Protein AF-A0A918QUK7-F1 (afdb_monomer_lite)

Radius of gyration: 52.49 Å; chains: 1; bounding box: 98×26×137 Å

Secondary structure (DSSP, 8-state):
------HHHHHHHHHHHHHHHHHHHHHHHHHHHHHHHHHHHHHHHHHHHHHHHHHHHHHHHHHHHHHHHHHHHHHHHHHHHHHHHHHHHHHHHHHHHTEEEEEEETTEEEEEESSHHHHHHHHHHTT--TTSEEEEPTTPPPPPTTS-SEEEEEEE-----

pLDDT: mean 86.59, std 13.63, range [44.09, 98.69]

Foldseek 3Di:
DDDDDDPVVVVVVVVVVVVVVVVVVVVVVVVVVVVVVVVVVVVVVVVVVVVVVVVVVVVVVVVVVVVVVVVVVVVVVVVVVVVVVVVVVVVVVVQLQQKKKFKDFLNHTDDIGSDLVVSVVVCVVVPNDPPQEDEDEPPDDDDHSRRGRMYIYMDGHDDDD

Sequence (161 aa):
MIRIIGSAALAALQAKADAAQADAEAAQARAAAAQADAARHRDNATAAASTIGKLRAALARAEGELAVLRAQAHLDAEDRVVLRKLLSTARKQTTARNEVAVLLRHGELHSVHATQQAAEAAAVADGAPPQGWVSVAAGTPLPPAADVPWRVTVLPVHTER

Structure (mmCIF, N/CA/C/O backbone):
data_AF-A0A918QUK7-F1
#
_entry.id   AF-A0A918QUK7-F1
#
loop_
_atom_site.group_PDB
_atom_site.id
_atom_site.type_symbol
_atom_site.label_atom_id
_atom_site.label_alt_id
_atom_site.label_comp_id
_atom_site.label_asym_id
_atom_site.label_entity_id
_atom_site.label_seq_id
_atom_site.pdbx_PDB_ins_code
_atom_site.Cartn_x
_atom_site.Cartn_y
_atom_site.Cartn_z
_atom_site.occupancy
_atom_site.B_iso_or_equiv
_atom_site.auth_seq_id
_atom_site.auth_comp_id
_atom_site.auth_asym_id
_atom_site.auth_atom_id
_atom_site.pdbx_PDB_model_num
ATOM 1 N N . MET A 1 1 ? 43.692 -12.393 -77.836 1.00 45.56 1 MET A N 1
ATOM 2 C CA . MET A 1 1 ? 42.977 -11.191 -78.317 1.00 45.56 1 MET A CA 1
ATOM 3 C C . MET A 1 1 ? 42.868 -10.224 -77.142 1.00 45.56 1 MET A C 1
ATOM 5 O O . MET A 1 1 ? 42.135 -10.517 -76.209 1.00 45.56 1 MET A O 1
ATOM 9 N N . ILE A 1 2 ? 43.677 -9.162 -77.107 1.00 52.78 2 ILE A N 1
ATOM 10 C CA . ILE A 1 2 ? 43.681 -8.182 -76.005 1.00 52.78 2 ILE A CA 1
ATOM 11 C C . ILE A 1 2 ? 42.629 -7.119 -76.331 1.00 52.78 2 ILE A C 1
ATOM 13 O O . ILE A 1 2 ? 42.700 -6.484 -77.380 1.00 52.78 2 ILE A O 1
ATOM 17 N N . ARG A 1 3 ? 41.621 -6.961 -75.469 1.00 65.56 3 ARG A N 1
ATOM 18 C CA . ARG A 1 3 ? 40.558 -5.962 -75.636 1.00 65.56 3 ARG A CA 1
ATOM 19 C C . ARG A 1 3 ? 41.026 -4.669 -74.966 1.00 65.56 3 ARG A C 1
ATOM 21 O O . ARG A 1 3 ? 41.082 -4.605 -73.742 1.00 65.56 3 ARG A O 1
ATOM 28 N N . ILE A 1 4 ? 41.409 -3.669 -75.759 1.00 77.44 4 ILE A N 1
ATOM 29 C CA . ILE A 1 4 ? 41.803 -2.353 -75.241 1.00 77.44 4 ILE A CA 1
ATOM 30 C C . ILE A 1 4 ? 40.521 -1.621 -74.843 1.00 77.44 4 ILE A C 1
ATOM 32 O O . ILE A 1 4 ? 39.703 -1.267 -75.692 1.00 77.44 4 ILE A O 1
ATOM 36 N N . ILE A 1 5 ? 40.312 -1.460 -73.540 1.00 78.62 5 ILE A N 1
ATOM 37 C CA . ILE A 1 5 ? 39.190 -0.696 -72.998 1.00 78.62 5 ILE A CA 1
ATOM 38 C C . ILE A 1 5 ? 39.489 0.789 -73.232 1.00 78.62 5 ILE A C 1
ATOM 40 O O . ILE A 1 5 ? 40.565 1.270 -72.883 1.00 78.62 5 ILE A O 1
ATOM 44 N N . GLY A 1 6 ? 38.549 1.513 -73.842 1.00 86.25 6 GLY A N 1
ATOM 45 C CA . GLY A 1 6 ? 38.677 2.957 -74.039 1.00 86.25 6 GLY A CA 1
ATOM 46 C C . GLY A 1 6 ? 38.619 3.722 -72.713 1.00 86.25 6 GLY A C 1
ATOM 47 O O . GLY A 1 6 ? 37.952 3.297 -71.769 1.00 86.25 6 GLY A O 1
ATOM 48 N N . SER A 1 7 ? 39.265 4.887 -72.658 1.00 89.94 7 SER A N 1
ATOM 49 C CA . SER A 1 7 ? 39.316 5.760 -71.473 1.00 89.94 7 SER A CA 1
ATOM 50 C C . SER A 1 7 ? 37.936 6.074 -70.875 1.00 89.94 7 SER A C 1
ATOM 52 O O . SER A 1 7 ? 37.785 6.085 -69.657 1.00 89.94 7 SER A O 1
ATOM 54 N N . ALA A 1 8 ? 36.908 6.243 -71.712 1.00 89.94 8 ALA A N 1
ATOM 55 C CA . ALA A 1 8 ? 35.533 6.491 -71.270 1.00 89.94 8 ALA A CA 1
ATOM 56 C C . ALA A 1 8 ? 34.921 5.317 -70.479 1.00 89.94 8 ALA A C 1
ATOM 58 O O . ALA A 1 8 ? 34.214 5.529 -69.496 1.00 89.94 8 ALA A O 1
ATOM 59 N N . ALA A 1 9 ? 35.209 4.074 -70.877 1.00 92.25 9 ALA A N 1
ATOM 60 C CA . ALA A 1 9 ? 34.708 2.891 -70.180 1.00 92.25 9 ALA A CA 1
ATOM 61 C C . ALA A 1 9 ? 35.432 2.671 -68.842 1.00 92.25 9 ALA A C 1
ATOM 63 O O . ALA A 1 9 ? 34.797 2.265 -67.870 1.00 92.25 9 ALA A O 1
ATOM 64 N N . LEU A 1 10 ? 36.727 3.000 -68.767 1.00 92.88 10 LEU A N 1
ATOM 65 C CA . LEU A 1 10 ? 37.473 3.002 -67.506 1.00 92.88 10 LEU A CA 1
ATOM 66 C C . LEU A 1 10 ? 36.933 4.065 -66.535 1.00 92.88 10 LEU A C 1
ATOM 68 O O . LEU A 1 10 ? 36.670 3.749 -65.379 1.00 92.88 10 LEU A O 1
ATOM 72 N N . ALA A 1 11 ? 36.689 5.290 -67.013 1.00 93.88 11 ALA A N 1
ATOM 73 C CA . ALA A 1 11 ? 36.110 6.363 -66.201 1.00 93.88 11 ALA A CA 1
ATOM 74 C C . ALA A 1 11 ? 34.714 6.001 -65.661 1.00 93.88 11 ALA A C 1
ATOM 76 O O . ALA A 1 11 ? 34.412 6.249 -64.497 1.00 93.88 11 ALA A O 1
ATOM 77 N N . ALA A 1 12 ? 33.876 5.353 -66.478 1.00 95.06 12 ALA A N 1
ATOM 78 C CA . ALA A 1 12 ? 32.561 4.885 -66.047 1.00 95.06 12 ALA A CA 1
ATOM 79 C C . ALA A 1 12 ? 32.637 3.772 -64.986 1.00 95.06 12 ALA A C 1
ATOM 81 O O . ALA A 1 12 ? 31.790 3.720 -64.095 1.00 95.06 12 ALA A O 1
ATOM 82 N N . LEU A 1 13 ? 33.626 2.875 -65.069 1.00 95.44 13 LEU A N 1
ATOM 83 C CA . LEU A 1 13 ? 33.856 1.854 -64.042 1.00 95.44 13 LEU A CA 1
ATOM 84 C C . LEU A 1 13 ? 34.357 2.471 -62.736 1.00 95.44 13 LEU A C 1
ATOM 86 O O . LEU A 1 13 ? 33.862 2.088 -61.680 1.00 95.44 13 LEU A O 1
ATOM 90 N N . GLN A 1 14 ? 35.264 3.448 -62.812 1.00 96.75 14 GLN A N 1
ATOM 91 C CA . GLN A 1 14 ? 35.747 4.168 -61.635 1.00 96.75 14 GLN A CA 1
ATOM 92 C C . GLN A 1 14 ? 34.597 4.887 -60.923 1.00 96.75 14 GLN A C 1
ATOM 94 O O . GLN A 1 14 ? 34.380 4.661 -59.741 1.00 96.75 14 GLN A O 1
ATOM 99 N N . ALA A 1 15 ? 33.772 5.634 -61.663 1.00 96.75 15 ALA A N 1
ATOM 100 C CA . ALA A 1 15 ? 32.610 6.316 -61.094 1.00 96.75 15 ALA A CA 1
ATOM 101 C C . ALA A 1 15 ? 31.611 5.348 -60.432 1.00 96.75 15 ALA A C 1
ATOM 103 O O . ALA A 1 15 ? 31.016 5.670 -59.406 1.00 96.75 15 ALA A O 1
ATOM 104 N N . LYS A 1 16 ? 31.426 4.143 -60.993 1.00 97.50 16 LYS A N 1
ATOM 105 C CA . LYS A 1 16 ? 30.588 3.100 -60.379 1.00 97.50 16 LYS A CA 1
ATOM 106 C C . LYS A 1 16 ? 31.210 2.519 -59.112 1.00 97.50 16 LYS A C 1
ATOM 108 O O . LYS A 1 16 ? 30.471 2.232 -58.176 1.00 97.50 16 LYS A O 1
ATOM 113 N N . ALA A 1 17 ? 32.527 2.322 -59.091 1.00 97.50 17 ALA A N 1
ATOM 114 C CA . ALA A 1 17 ? 33.238 1.847 -57.909 1.00 97.50 17 ALA A CA 1
ATOM 115 C C . ALA A 1 17 ? 33.162 2.880 -56.777 1.00 97.50 17 ALA A C 1
ATOM 117 O O . ALA A 1 17 ? 32.800 2.519 -55.662 1.00 97.50 17 ALA A O 1
ATOM 118 N N . ASP A 1 18 ? 33.390 4.157 -57.092 1.00 97.88 18 ASP A N 1
ATOM 119 C CA . ASP A 1 18 ? 33.301 5.261 -56.133 1.00 97.88 18 ASP A CA 1
ATOM 120 C C . ASP A 1 18 ? 31.871 5.393 -55.572 1.00 97.88 18 ASP A C 1
ATOM 122 O O . ASP A 1 18 ? 31.682 5.527 -54.364 1.00 97.88 18 ASP A O 1
ATOM 126 N N . ALA A 1 19 ? 30.845 5.273 -56.427 1.00 97.88 19 ALA A N 1
ATOM 127 C CA . ALA A 1 19 ? 29.446 5.281 -55.995 1.00 97.88 19 ALA A CA 1
ATOM 128 C C . ALA A 1 19 ? 29.104 4.081 -55.094 1.00 97.88 19 ALA A C 1
ATOM 130 O O . ALA A 1 19 ? 28.506 4.255 -54.034 1.00 97.88 19 ALA A O 1
ATOM 131 N N . ALA A 1 20 ? 29.522 2.870 -55.475 1.00 97.75 20 ALA A N 1
ATOM 132 C CA . ALA A 1 20 ? 29.293 1.672 -54.670 1.00 97.75 20 ALA A CA 1
ATOM 133 C C . ALA A 1 20 ? 30.022 1.736 -53.318 1.00 97.75 20 ALA A C 1
ATOM 135 O O . ALA A 1 20 ? 29.491 1.269 -52.309 1.00 97.75 20 ALA A O 1
ATOM 136 N N . GLN A 1 21 ? 31.217 2.330 -53.285 1.00 98.19 21 GLN A N 1
ATOM 137 C CA . GLN A 1 21 ? 31.951 2.561 -52.048 1.00 98.19 21 GLN A CA 1
ATOM 138 C C . GLN A 1 21 ? 31.213 3.556 -51.144 1.00 98.19 21 GLN A C 1
ATOM 140 O O . GLN A 1 21 ? 31.005 3.256 -49.969 1.00 98.19 21 GLN A O 1
ATOM 145 N N . ALA A 1 22 ? 30.744 4.682 -51.686 1.00 97.94 22 ALA A N 1
ATOM 146 C CA . ALA A 1 22 ? 29.962 5.657 -50.926 1.00 97.94 22 ALA A CA 1
ATOM 147 C C . ALA A 1 22 ? 28.665 5.048 -50.358 1.00 97.94 22 ALA A C 1
ATOM 149 O O . ALA A 1 22 ? 28.317 5.279 -49.197 1.00 97.94 22 ALA A O 1
ATOM 150 N N . ASP A 1 23 ? 27.973 4.215 -51.139 1.00 98.31 23 ASP A N 1
ATOM 151 C CA . ASP A 1 23 ? 26.776 3.501 -50.686 1.00 98.31 23 ASP A CA 1
ATOM 152 C C . ASP A 1 23 ? 27.089 2.496 -49.567 1.00 98.31 23 ASP A C 1
ATOM 154 O O . ASP A 1 23 ? 26.333 2.395 -48.594 1.00 98.31 23 ASP A O 1
ATOM 158 N N . ALA A 1 24 ? 28.208 1.771 -49.669 1.00 97.94 24 ALA A N 1
ATOM 159 C CA . ALA A 1 24 ? 28.652 0.834 -48.642 1.00 97.94 24 ALA A CA 1
ATOM 160 C C . ALA A 1 24 ? 29.005 1.553 -47.331 1.00 97.94 24 ALA A C 1
ATOM 162 O O . ALA A 1 24 ? 28.569 1.120 -46.262 1.00 97.94 24 ALA A O 1
ATOM 163 N N . GLU A 1 25 ? 29.726 2.673 -47.403 1.00 98.31 25 GLU A N 1
ATOM 164 C CA . GLU A 1 25 ? 30.056 3.511 -46.245 1.00 98.31 25 GLU A CA 1
ATOM 165 C C . GLU A 1 25 ? 28.784 4.075 -45.587 1.00 98.31 25 GLU A C 1
ATOM 167 O O . GLU A 1 25 ? 28.614 3.992 -44.367 1.00 98.31 25 GLU A O 1
ATOM 172 N N . ALA A 1 26 ? 27.824 4.556 -46.384 1.00 98.12 26 ALA A N 1
ATOM 173 C CA . ALA A 1 26 ? 26.540 5.031 -45.877 1.00 98.12 26 ALA A CA 1
ATOM 174 C C . ALA A 1 26 ? 25.718 3.908 -45.219 1.00 98.12 26 ALA A C 1
ATOM 176 O O . ALA A 1 26 ? 25.097 4.120 -44.173 1.00 98.12 26 ALA A O 1
ATOM 177 N N . ALA A 1 27 ? 25.705 2.706 -45.800 1.00 98.06 27 ALA A N 1
ATOM 178 C CA . ALA A 1 27 ? 25.029 1.548 -45.223 1.00 98.06 27 ALA A CA 1
ATOM 179 C C . ALA A 1 27 ? 25.675 1.111 -43.898 1.00 98.06 27 ALA A C 1
ATOM 181 O O . ALA A 1 27 ? 24.959 0.840 -42.931 1.00 98.06 27 ALA A O 1
ATOM 182 N N . GLN A 1 28 ? 27.009 1.107 -43.822 1.00 98.31 28 GLN A N 1
ATOM 183 C CA . GLN A 1 28 ? 27.749 0.817 -42.592 1.00 98.31 28 GLN A CA 1
ATOM 184 C C . GLN A 1 28 ? 27.452 1.846 -41.499 1.00 98.31 28 GLN A C 1
ATOM 186 O O . GLN A 1 28 ? 27.167 1.462 -40.364 1.00 98.31 28 GLN A O 1
ATOM 191 N N . ALA A 1 29 ? 27.425 3.139 -41.836 1.00 98.38 29 ALA A N 1
ATOM 192 C CA . ALA A 1 29 ? 27.078 4.195 -40.888 1.00 98.38 29 ALA A CA 1
ATOM 193 C C . ALA A 1 29 ? 25.650 4.030 -40.335 1.00 98.38 29 ALA A C 1
ATOM 195 O O . ALA A 1 29 ? 25.435 4.129 -39.125 1.00 98.38 29 ALA A O 1
ATOM 196 N N . ARG A 1 30 ? 24.671 3.706 -41.195 1.00 98.56 30 ARG A N 1
ATOM 197 C CA . ARG A 1 30 ? 23.287 3.424 -40.765 1.00 98.56 30 ARG A CA 1
ATOM 198 C C . ARG A 1 30 ? 23.203 2.184 -39.875 1.00 98.56 30 ARG A C 1
ATOM 200 O O . ARG A 1 30 ? 22.486 2.206 -38.878 1.00 98.56 30 ARG A O 1
ATOM 207 N N . ALA A 1 31 ? 23.934 1.120 -40.208 1.00 98.38 31 ALA A N 1
ATOM 208 C CA . ALA A 1 31 ? 23.967 -0.099 -39.404 1.00 98.38 31 ALA A CA 1
ATOM 209 C C . ALA A 1 31 ? 24.577 0.156 -38.016 1.00 98.38 31 ALA A C 1
ATOM 211 O O . ALA A 1 31 ? 24.018 -0.289 -37.015 1.00 98.38 31 ALA A O 1
ATOM 212 N N . ALA A 1 32 ? 25.669 0.922 -37.943 1.00 98.44 32 ALA A N 1
ATOM 213 C CA . ALA A 1 32 ? 26.293 1.309 -36.681 1.00 98.44 32 ALA A CA 1
ATOM 214 C C . ALA A 1 32 ? 25.350 2.162 -35.813 1.00 98.44 32 ALA A C 1
ATOM 216 O O . ALA A 1 32 ? 25.215 1.905 -34.616 1.00 98.44 32 ALA A O 1
ATOM 217 N N . ALA A 1 33 ? 24.641 3.124 -36.414 1.00 98.50 33 ALA A N 1
ATOM 218 C CA . ALA A 1 33 ? 23.642 3.930 -35.713 1.00 98.50 33 ALA A CA 1
ATOM 219 C C . ALA A 1 33 ? 22.490 3.068 -35.166 1.00 98.50 33 ALA A C 1
ATOM 221 O O . ALA A 1 33 ? 22.171 3.142 -33.981 1.00 98.50 33 ALA A O 1
ATOM 222 N N . ALA A 1 34 ? 21.934 2.173 -35.990 1.00 98.38 34 ALA A N 1
ATOM 223 C CA . ALA A 1 34 ? 20.865 1.268 -35.571 1.00 98.38 34 ALA A CA 1
ATOM 224 C C . ALA A 1 34 ? 21.303 0.326 -34.434 1.00 98.38 34 ALA A C 1
ATOM 226 O O . ALA A 1 34 ? 20.531 0.057 -33.513 1.00 98.38 34 ALA A O 1
ATOM 227 N N . GLN A 1 35 ? 22.549 -0.157 -34.461 1.00 98.44 35 GLN A N 1
ATOM 228 C CA . GLN A 1 35 ? 23.106 -0.973 -33.379 1.00 98.44 35 GLN A CA 1
ATOM 229 C C . GLN A 1 35 ? 23.259 -0.178 -32.078 1.00 98.44 35 GLN A C 1
ATOM 231 O O . GLN A 1 35 ? 22.922 -0.698 -31.009 1.00 98.44 35 GLN A O 1
ATOM 236 N N . ALA A 1 36 ? 23.724 1.071 -32.159 1.00 98.50 36 ALA A N 1
ATOM 237 C CA . ALA A 1 36 ? 23.848 1.954 -31.004 1.00 98.50 36 ALA A CA 1
ATOM 238 C C . ALA A 1 36 ? 22.479 2.264 -30.378 1.00 98.50 36 ALA A C 1
ATOM 240 O O . ALA A 1 36 ? 22.324 2.178 -29.158 1.00 98.50 36 ALA A O 1
ATOM 241 N N . ASP A 1 37 ? 21.465 2.543 -31.195 1.00 98.50 37 ASP A N 1
ATOM 242 C CA . ASP A 1 37 ? 20.105 2.786 -30.710 1.00 98.50 37 ASP A CA 1
ATOM 243 C C . ASP A 1 37 ? 19.491 1.522 -30.098 1.00 98.50 37 ASP A C 1
ATOM 245 O O . ASP A 1 37 ? 18.932 1.568 -29.001 1.00 98.50 37 ASP A O 1
ATOM 249 N N . ALA A 1 38 ? 19.675 0.358 -30.727 1.00 98.31 38 ALA A N 1
ATOM 250 C CA . ALA A 1 38 ? 19.226 -0.916 -30.170 1.00 98.31 38 ALA A CA 1
ATOM 251 C C . ALA A 1 38 ? 19.908 -1.256 -28.832 1.00 98.31 38 ALA A C 1
ATOM 253 O O . ALA A 1 38 ? 19.291 -1.894 -27.977 1.00 98.31 38 ALA A O 1
ATOM 254 N N . ALA A 1 39 ? 21.172 -0.865 -28.639 1.00 98.50 39 ALA A N 1
ATOM 255 C CA . ALA A 1 39 ? 21.859 -0.999 -27.355 1.00 98.50 39 ALA A CA 1
ATOM 256 C C . ALA A 1 39 ? 21.228 -0.080 -26.297 1.00 98.50 39 ALA A C 1
ATOM 258 O O . ALA A 1 39 ? 20.798 -0.568 -25.255 1.00 98.50 39 ALA A O 1
ATOM 259 N N . ARG A 1 40 ? 21.031 1.208 -26.612 1.00 98.62 40 ARG A N 1
ATOM 260 C CA . ARG A 1 40 ? 20.366 2.167 -25.709 1.00 98.62 40 ARG A CA 1
ATOM 261 C C . ARG A 1 40 ? 18.961 1.719 -25.315 1.00 98.62 40 ARG A C 1
ATOM 263 O O . ARG A 1 40 ? 18.583 1.817 -24.151 1.00 98.62 40 ARG A O 1
ATOM 270 N N . HIS A 1 41 ? 18.177 1.206 -26.261 1.00 98.44 41 HIS A N 1
ATOM 271 C CA . HIS A 1 41 ? 16.839 0.693 -25.970 1.00 98.44 41 HIS A CA 1
ATOM 272 C C . HIS A 1 41 ? 16.872 -0.520 -25.036 1.00 98.44 41 HIS A C 1
ATOM 274 O O . HIS A 1 41 ? 16.037 -0.605 -24.135 1.00 98.44 41 HIS A O 1
ATOM 280 N N . ARG A 1 42 ? 17.841 -1.429 -25.201 1.00 98.56 42 ARG A N 1
ATOM 281 C CA . ARG A 1 42 ? 18.032 -2.570 -24.291 1.00 98.56 42 ARG A CA 1
ATOM 282 C C . ARG A 1 42 ? 18.437 -2.124 -22.889 1.00 98.56 42 ARG A C 1
ATOM 284 O O . ARG A 1 42 ? 17.876 -2.630 -21.915 1.00 98.56 42 ARG A O 1
ATOM 291 N N . ASP A 1 43 ? 19.333 -1.151 -22.782 1.00 98.50 43 ASP A N 1
ATOM 292 C CA . ASP A 1 43 ? 19.762 -0.601 -21.494 1.00 98.50 43 ASP A CA 1
ATOM 293 C C . ASP A 1 43 ? 18.590 0.085 -20.778 1.00 98.50 43 ASP A C 1
ATOM 295 O O . ASP A 1 43 ? 18.313 -0.195 -19.610 1.00 98.50 43 ASP A O 1
ATOM 299 N N . ASN A 1 44 ? 17.817 0.892 -21.510 1.00 98.56 44 ASN A N 1
ATOM 300 C CA . ASN A 1 44 ? 16.614 1.546 -20.996 1.00 98.56 44 ASN A CA 1
ATOM 301 C C . ASN A 1 44 ? 15.550 0.533 -20.551 1.00 98.56 44 ASN A C 1
ATOM 303 O O . ASN A 1 44 ? 14.961 0.692 -19.482 1.00 98.56 44 ASN A O 1
ATOM 307 N N . ALA A 1 45 ? 15.312 -0.525 -21.332 1.00 98.50 45 ALA A N 1
ATOM 308 C CA . ALA A 1 45 ? 14.368 -1.582 -20.973 1.00 98.50 45 ALA A CA 1
ATOM 309 C C . ALA A 1 45 ? 14.807 -2.326 -19.702 1.00 98.50 45 ALA A C 1
ATOM 311 O O . ALA A 1 45 ? 13.988 -2.594 -18.822 1.00 98.50 45 ALA A O 1
ATOM 312 N N . THR A 1 46 ? 16.106 -2.597 -19.569 1.00 98.50 46 THR A N 1
ATOM 313 C CA . THR A 1 46 ? 16.685 -3.245 -18.384 1.00 98.50 46 THR A CA 1
ATOM 314 C C . THR A 1 46 ? 16.546 -2.356 -17.145 1.00 98.50 46 THR A C 1
ATOM 316 O O . THR A 1 46 ? 16.110 -2.819 -16.086 1.00 98.50 46 THR A O 1
ATOM 319 N N . ALA A 1 47 ? 16.837 -1.059 -17.275 1.00 98.38 47 ALA A N 1
ATOM 320 C CA . ALA A 1 47 ? 16.657 -0.086 -16.201 1.00 98.38 47 ALA A CA 1
ATOM 321 C C . ALA A 1 47 ? 15.180 0.047 -15.789 1.00 98.38 47 ALA A C 1
ATOM 323 O O . ALA A 1 47 ? 14.862 0.029 -14.597 1.00 98.38 47 ALA A O 1
ATOM 324 N N . ALA A 1 48 ? 14.263 0.112 -16.759 1.00 98.44 48 ALA A N 1
ATOM 325 C CA . ALA A 1 48 ? 12.827 0.173 -16.505 1.00 98.44 48 ALA A CA 1
ATOM 326 C C . ALA A 1 48 ? 12.320 -1.084 -15.781 1.00 98.44 48 ALA A C 1
ATOM 328 O O . ALA A 1 48 ? 11.592 -0.970 -14.795 1.00 98.44 48 ALA A O 1
ATOM 329 N N . ALA A 1 49 ? 12.752 -2.277 -16.204 1.00 98.44 49 ALA A N 1
ATOM 330 C CA . ALA A 1 49 ? 12.393 -3.535 -15.553 1.00 98.44 49 ALA A CA 1
ATOM 331 C C . ALA A 1 49 ? 12.867 -3.583 -14.089 1.00 98.44 49 ALA A C 1
ATOM 333 O O . ALA A 1 49 ? 12.103 -3.973 -13.204 1.00 98.44 49 ALA A O 1
ATOM 334 N N . SER A 1 50 ? 14.091 -3.117 -13.817 1.00 98.44 50 SER A N 1
ATOM 335 C CA . SER A 1 50 ? 14.627 -2.996 -12.454 1.00 98.44 50 SER A CA 1
ATOM 336 C C . SER A 1 50 ? 13.788 -2.048 -11.591 1.00 98.44 50 SER A C 1
ATOM 338 O O . SER A 1 50 ? 13.406 -2.391 -10.470 1.00 98.44 50 SER A O 1
ATOM 340 N N . THR A 1 51 ? 13.427 -0.879 -12.127 1.00 98.62 51 THR A N 1
ATOM 341 C CA . THR A 1 51 ? 12.568 0.092 -11.435 1.00 98.62 51 THR A CA 1
ATOM 342 C C . THR A 1 51 ? 11.185 -0.484 -11.140 1.00 98.62 51 THR A C 1
ATOM 344 O O . THR A 1 51 ? 10.713 -0.382 -10.009 1.00 98.62 51 THR A O 1
ATOM 347 N N . ILE A 1 52 ? 10.557 -1.161 -12.107 1.00 98.69 52 ILE A N 1
ATOM 348 C CA . ILE A 1 52 ? 9.262 -1.831 -11.909 1.00 98.69 52 ILE A CA 1
ATOM 349 C C . ILE A 1 52 ? 9.362 -2.887 -10.802 1.00 98.69 52 ILE A C 1
ATOM 351 O O . ILE A 1 52 ? 8.479 -2.962 -9.948 1.00 98.69 52 ILE A O 1
ATOM 355 N N . GLY A 1 53 ? 10.441 -3.675 -10.773 1.00 98.56 53 GLY A N 1
ATOM 356 C CA . GLY A 1 53 ? 10.685 -4.653 -9.712 1.00 98.56 53 GLY A CA 1
ATOM 357 C C . GLY A 1 53 ? 10.753 -4.010 -8.323 1.00 98.56 53 GLY A C 1
ATOM 358 O O . GLY A 1 53 ? 10.079 -4.462 -7.397 1.00 98.56 53 GLY A O 1
ATOM 359 N N . LYS A 1 54 ? 11.497 -2.905 -8.191 1.00 98.44 54 LYS A N 1
ATOM 360 C CA . LYS A 1 54 ? 11.601 -2.146 -6.932 1.00 98.44 54 LYS A CA 1
ATOM 361 C C . LYS A 1 54 ? 10.253 -1.575 -6.490 1.00 98.44 54 LYS A C 1
ATOM 363 O O . LYS A 1 54 ? 9.904 -1.689 -5.318 1.00 98.44 54 LYS A O 1
ATOM 368 N N . LEU A 1 55 ? 9.486 -1.004 -7.419 1.00 98.56 55 LEU A N 1
ATOM 369 C CA . LEU A 1 55 ? 8.165 -0.444 -7.125 1.00 98.56 55 LEU A CA 1
ATOM 370 C C . LEU A 1 55 ? 7.170 -1.523 -6.691 1.00 98.56 55 LEU A C 1
ATOM 372 O O . LEU A 1 55 ? 6.437 -1.313 -5.731 1.00 98.56 55 LEU A O 1
ATOM 376 N N . ARG A 1 56 ? 7.184 -2.700 -7.328 1.00 98.62 56 ARG A N 1
ATOM 377 C CA . ARG A 1 56 ? 6.349 -3.840 -6.911 1.00 98.62 56 ARG A CA 1
ATOM 378 C C . ARG A 1 56 ? 6.686 -4.317 -5.501 1.00 98.62 56 ARG A C 1
ATOM 380 O O . ARG A 1 56 ? 5.779 -4.562 -4.716 1.00 98.62 56 ARG A O 1
ATOM 387 N N . ALA A 1 57 ? 7.971 -4.407 -5.162 1.00 98.44 57 ALA A N 1
ATOM 388 C CA . ALA A 1 57 ? 8.395 -4.783 -3.815 1.00 98.44 57 ALA A CA 1
ATOM 389 C C . ALA A 1 57 ? 7.985 -3.736 -2.762 1.00 98.44 57 ALA A C 1
ATOM 391 O O . ALA A 1 57 ? 7.546 -4.096 -1.670 1.00 98.44 57 ALA A O 1
ATOM 392 N N . ALA A 1 58 ? 8.101 -2.445 -3.089 1.00 98.25 58 ALA A N 1
ATOM 393 C CA . ALA A 1 58 ? 7.656 -1.362 -2.215 1.00 98.25 58 ALA A CA 1
ATOM 394 C C . ALA A 1 58 ? 6.132 -1.371 -2.016 1.00 98.25 58 ALA A C 1
ATOM 396 O O . ALA A 1 58 ? 5.671 -1.228 -0.887 1.00 98.25 58 ALA A O 1
ATOM 397 N N . LEU A 1 59 ? 5.365 -1.600 -3.088 1.00 98.56 59 LEU A N 1
ATOM 398 C CA . LEU A 1 59 ? 3.909 -1.718 -3.030 1.00 98.56 59 LEU A CA 1
ATOM 399 C C . LEU A 1 59 ? 3.481 -2.891 -2.145 1.00 98.56 59 LEU A C 1
ATOM 401 O O . LEU A 1 59 ? 2.694 -2.692 -1.228 1.00 98.56 59 LEU A O 1
ATOM 405 N N . ALA A 1 60 ? 4.061 -4.077 -2.349 1.00 98.38 60 ALA A N 1
ATOM 406 C CA . ALA A 1 60 ? 3.748 -5.253 -1.538 1.00 98.38 60 ALA A CA 1
ATOM 407 C C . ALA A 1 60 ? 4.037 -5.022 -0.044 1.00 98.38 60 ALA A C 1
ATOM 409 O O . ALA A 1 60 ? 3.269 -5.452 0.817 1.00 98.38 60 ALA A O 1
ATOM 410 N N . ARG A 1 61 ? 5.122 -4.303 0.281 1.00 98.38 61 ARG A N 1
ATOM 411 C CA . ARG A 1 61 ? 5.421 -3.914 1.666 1.00 98.38 61 ARG A CA 1
ATOM 412 C C . ARG A 1 61 ? 4.357 -2.969 2.226 1.00 98.38 61 ARG A C 1
ATOM 414 O O . ARG A 1 61 ? 3.843 -3.227 3.309 1.00 98.38 61 ARG A O 1
ATOM 421 N N . ALA A 1 62 ? 4.007 -1.919 1.485 1.00 98.31 62 ALA A N 1
ATOM 422 C CA . ALA A 1 62 ? 3.004 -0.945 1.909 1.00 98.31 62 ALA A CA 1
ATOM 423 C C . ALA A 1 62 ? 1.613 -1.581 2.090 1.00 98.31 62 ALA A C 1
ATOM 425 O O . ALA A 1 62 ? 0.904 -1.261 3.040 1.00 98.31 62 ALA A O 1
ATOM 426 N N . GLU A 1 63 ? 1.231 -2.514 1.217 1.00 98.38 63 GLU A N 1
ATOM 427 C CA . GLU A 1 63 ? -0.013 -3.280 1.343 1.00 98.38 63 GLU A CA 1
ATOM 428 C C . GLU A 1 63 ? -0.013 -4.166 2.596 1.00 98.38 63 GLU A C 1
ATOM 430 O O . GLU A 1 63 ? -1.017 -4.218 3.309 1.00 98.38 63 GLU A O 1
ATOM 435 N N . GLY A 1 64 ? 1.119 -4.807 2.906 1.00 98.25 64 GLY A N 1
ATOM 436 C CA . GLY A 1 64 ? 1.295 -5.580 4.136 1.00 98.25 64 GLY A CA 1
ATOM 437 C C . GLY A 1 64 ? 1.182 -4.719 5.397 1.00 98.25 64 GLY A C 1
ATOM 438 O O . GLY A 1 64 ? 0.431 -5.057 6.311 1.00 98.25 64 GLY A O 1
ATOM 439 N N . GLU A 1 65 ? 1.866 -3.574 5.431 1.00 98.38 65 GLU A N 1
ATOM 440 C CA . GLU A 1 65 ? 1.783 -2.615 6.542 1.00 98.38 65 GLU A CA 1
ATOM 441 C C . GLU A 1 65 ? 0.352 -2.089 6.727 1.00 98.38 65 GLU A C 1
ATOM 443 O O . GLU A 1 65 ? -0.165 -2.050 7.846 1.00 98.38 65 GLU A O 1
ATOM 448 N N . LEU A 1 66 ? -0.335 -1.762 5.630 1.00 98.25 66 LEU A N 1
ATOM 449 C CA . LEU A 1 66 ? -1.722 -1.307 5.661 1.00 98.25 66 LEU A CA 1
ATOM 450 C C . LEU A 1 66 ? -2.675 -2.381 6.202 1.00 98.25 66 LEU A C 1
ATOM 452 O O . LEU A 1 66 ? -3.608 -2.054 6.938 1.00 98.25 66 LEU A O 1
ATOM 456 N N . ALA A 1 67 ? -2.462 -3.651 5.855 1.00 98.12 67 ALA A N 1
ATOM 457 C CA . ALA A 1 67 ? -3.255 -4.756 6.386 1.00 98.12 67 ALA A CA 1
ATOM 458 C C . ALA A 1 67 ? -3.083 -4.897 7.907 1.00 98.12 67 ALA A C 1
ATOM 460 O O . ALA A 1 67 ? -4.078 -5.028 8.623 1.00 98.12 67 ALA A O 1
ATOM 461 N N . VAL A 1 68 ? -1.847 -4.792 8.408 1.00 98.12 68 VAL A N 1
ATOM 462 C CA . VAL A 1 68 ? -1.551 -4.834 9.850 1.00 98.12 68 VAL A CA 1
ATOM 463 C C . VAL A 1 68 ? -2.210 -3.663 10.581 1.00 98.12 68 VAL A C 1
ATOM 465 O O . VAL A 1 68 ? -2.901 -3.878 11.575 1.00 98.12 68 VAL A O 1
ATOM 468 N N . LEU A 1 69 ? -2.072 -2.438 10.064 1.00 97.88 69 LEU A N 1
ATOM 469 C CA . LEU A 1 69 ? -2.681 -1.248 10.670 1.00 97.88 69 LEU A CA 1
ATOM 470 C C . LEU A 1 69 ? -4.211 -1.330 10.700 1.00 97.88 69 LEU A C 1
ATOM 472 O O . LEU A 1 69 ? -4.837 -0.931 11.680 1.00 97.88 69 LEU A O 1
ATOM 476 N N . ARG A 1 70 ? -4.833 -1.878 9.650 1.00 97.50 70 ARG A N 1
ATOM 477 C CA . ARG A 1 70 ? -6.287 -2.097 9.614 1.00 97.50 70 ARG A CA 1
ATOM 478 C C . ARG A 1 70 ? -6.739 -3.122 10.648 1.00 97.50 70 ARG A C 1
ATOM 480 O O . ARG A 1 70 ? -7.757 -2.897 11.298 1.00 97.50 70 ARG A O 1
ATOM 487 N N . ALA A 1 71 ? -5.993 -4.212 10.818 1.00 96.81 71 ALA A N 1
ATOM 488 C CA . ALA A 1 71 ? -6.286 -5.208 11.844 1.00 96.81 71 ALA A CA 1
ATOM 489 C C . ALA A 1 71 ? -6.173 -4.609 13.257 1.00 96.81 71 ALA A C 1
ATOM 491 O O . ALA A 1 71 ? -7.072 -4.794 14.072 1.00 96.81 71 ALA A O 1
ATOM 492 N N . GLN A 1 72 ? -5.125 -3.821 13.522 1.00 96.62 72 GLN A N 1
ATOM 493 C CA . GLN A 1 72 ? -4.955 -3.111 14.795 1.00 96.62 72 GLN A CA 1
ATOM 494 C C . GLN A 1 72 ? -6.095 -2.122 15.059 1.00 96.62 72 GLN A C 1
ATOM 496 O O . GLN A 1 72 ? -6.696 -2.146 16.127 1.00 96.62 72 GLN A O 1
ATOM 501 N N . ALA A 1 73 ? -6.463 -1.309 14.064 1.00 96.94 73 ALA A N 1
ATOM 502 C CA . ALA A 1 73 ? -7.562 -0.356 14.198 1.00 96.94 73 ALA A CA 1
ATOM 503 C C . ALA A 1 73 ? -8.911 -1.037 14.488 1.00 96.94 73 ALA A C 1
ATOM 505 O O . ALA A 1 73 ? -9.758 -0.462 15.173 1.00 96.94 73 ALA A O 1
ATOM 506 N N . HIS A 1 74 ? -9.125 -2.251 13.969 1.00 96.19 74 HIS A N 1
ATOM 507 C CA . HIS A 1 74 ? -10.317 -3.036 14.271 1.00 96.19 74 HIS A CA 1
ATOM 508 C C . HIS A 1 74 ? -10.340 -3.493 15.735 1.00 96.19 74 HIS A C 1
ATOM 510 O O . HIS A 1 74 ? -11.336 -3.255 16.415 1.00 96.19 74 HIS A O 1
ATOM 516 N N . LEU A 1 75 ? -9.229 -4.045 16.236 1.00 95.06 75 LEU A N 1
ATOM 517 C CA . LEU A 1 75 ? -9.093 -4.452 17.641 1.00 95.06 75 LEU A CA 1
ATOM 518 C C . LEU A 1 75 ? -9.283 -3.265 18.594 1.00 95.06 75 LEU A C 1
ATOM 520 O O . LEU A 1 75 ? -10.084 -3.336 19.522 1.00 95.06 75 LEU A O 1
ATOM 524 N N . ASP A 1 76 ? -8.653 -2.125 18.303 1.00 96.12 76 ASP A N 1
ATOM 525 C CA . ASP A 1 76 ? -8.816 -0.904 19.099 1.00 96.12 76 ASP A CA 1
ATOM 526 C C . ASP A 1 76 ? -10.278 -0.425 19.133 1.00 96.12 76 ASP A C 1
ATOM 528 O O . ASP A 1 76 ? -10.756 0.123 20.135 1.00 96.12 76 ASP A O 1
ATOM 532 N N . ALA A 1 77 ? -11.012 -0.593 18.029 1.00 96.00 77 ALA A N 1
ATOM 533 C CA . ALA A 1 77 ? -12.423 -0.237 17.964 1.00 96.00 77 ALA A CA 1
ATOM 534 C C . ALA A 1 77 ? -13.284 -1.170 18.830 1.00 96.00 77 ALA A C 1
ATOM 536 O O . ALA A 1 77 ? -14.175 -0.683 19.537 1.00 96.00 77 ALA A O 1
ATOM 537 N N . GLU A 1 78 ? -13.007 -2.475 18.812 1.00 95.69 78 GLU A N 1
ATOM 538 C CA . GLU A 1 78 ? -13.663 -3.465 19.671 1.00 95.69 78 GLU A CA 1
ATOM 539 C C . GLU A 1 78 ? -13.383 -3.186 21.152 1.00 95.69 78 GLU A C 1
ATOM 541 O O . GLU A 1 78 ? -14.325 -3.057 21.945 1.00 95.69 78 GLU A O 1
ATOM 546 N N . ASP A 1 79 ? -12.122 -2.949 21.511 1.00 95.75 79 ASP A N 1
ATOM 547 C CA . ASP A 1 79 ? -11.705 -2.613 22.873 1.00 95.75 79 ASP A CA 1
ATOM 548 C C . ASP A 1 79 ? -12.399 -1.346 23.377 1.00 95.75 79 ASP A C 1
ATOM 550 O O . ASP A 1 79 ? -12.931 -1.309 24.490 1.00 95.75 79 ASP A O 1
ATOM 554 N N . ARG A 1 80 ? -12.512 -0.306 22.543 1.00 95.31 80 ARG A N 1
ATOM 555 C CA . ARG A 1 80 ? -13.266 0.912 22.895 1.00 95.31 80 ARG A CA 1
ATOM 556 C C . ARG A 1 80 ? -14.752 0.648 23.124 1.00 95.31 80 ARG A C 1
ATOM 558 O O . ARG A 1 80 ? -15.388 1.364 23.905 1.00 95.31 80 ARG A O 1
ATOM 565 N N . VAL A 1 81 ? -15.357 -0.316 22.432 1.00 96.19 81 VAL A N 1
ATOM 566 C CA . VAL A 1 81 ? -16.753 -0.709 22.683 1.00 96.19 81 VAL A CA 1
ATOM 567 C C . VAL A 1 81 ? -16.863 -1.445 24.018 1.00 96.19 81 VAL A C 1
ATOM 569 O O . VAL A 1 81 ? -17.750 -1.117 24.812 1.00 96.19 81 VAL A O 1
ATOM 572 N N . VAL A 1 82 ? -15.950 -2.375 24.301 1.00 96.19 82 VAL A N 1
ATOM 573 C CA . VAL A 1 82 ? -15.898 -3.108 25.575 1.00 96.19 82 VAL A CA 1
ATOM 574 C C . VAL A 1 82 ? -15.683 -2.147 26.744 1.00 96.19 82 VAL A C 1
ATOM 576 O O . VAL A 1 82 ? -16.476 -2.147 27.685 1.00 96.19 82 VAL A O 1
ATOM 579 N N . LEU A 1 83 ? -14.700 -1.250 26.656 1.00 96.25 83 LEU A N 1
ATOM 580 C CA . LEU A 1 83 ? -14.420 -0.245 27.683 1.00 96.25 83 LEU A CA 1
ATOM 581 C C . LEU A 1 83 ? -15.626 0.661 27.945 1.00 96.25 83 LEU A C 1
ATOM 583 O O . LEU A 1 83 ? -15.957 0.925 29.100 1.00 96.25 83 LEU A O 1
ATOM 587 N N . ARG A 1 84 ? -16.348 1.095 26.902 1.00 96.00 84 ARG A N 1
ATOM 588 C CA . ARG A 1 84 ? -17.585 1.878 27.077 1.00 96.00 84 ARG A CA 1
ATOM 589 C C . ARG A 1 84 ? -18.674 1.091 27.806 1.00 96.00 84 ARG A C 1
ATOM 591 O O . ARG A 1 84 ? -19.343 1.656 28.673 1.00 96.00 84 ARG A O 1
ATOM 598 N N . LYS A 1 85 ? -18.840 -0.200 27.504 1.00 95.81 85 LYS A N 1
ATOM 599 C CA . LYS A 1 85 ? -19.789 -1.075 28.215 1.00 95.81 85 LYS A CA 1
ATOM 600 C C . LYS A 1 85 ? -19.390 -1.279 29.677 1.00 95.81 85 LYS A C 1
ATOM 602 O O . LYS A 1 85 ? -20.250 -1.180 30.555 1.00 95.81 85 LYS A O 1
ATOM 607 N N . LEU A 1 86 ? -18.106 -1.503 29.951 1.00 96.00 86 LEU A N 1
ATOM 608 C CA . LEU A 1 86 ? -17.582 -1.640 31.311 1.00 96.00 86 LEU A CA 1
ATOM 609 C C . LEU A 1 86 ? -17.769 -0.349 32.112 1.00 96.00 86 LEU A C 1
ATOM 611 O O . LEU A 1 86 ? -18.300 -0.398 33.216 1.00 96.00 86 LEU A O 1
ATOM 615 N N . LEU A 1 87 ? -17.447 0.812 31.534 1.00 96.00 87 LEU A N 1
ATOM 616 C CA . LEU A 1 87 ? -17.680 2.113 32.168 1.00 96.00 87 LEU A CA 1
ATOM 617 C C . LEU A 1 87 ? -19.168 2.376 32.421 1.00 96.00 87 LEU A C 1
ATOM 619 O O . LEU A 1 87 ? -19.525 2.883 33.480 1.00 96.00 87 LEU A O 1
ATOM 623 N N . SER A 1 88 ? -20.049 2.022 31.481 1.00 93.88 88 SER A N 1
ATOM 624 C CA . SER A 1 88 ? -21.499 2.128 31.688 1.00 93.88 88 SER A CA 1
ATOM 625 C C . SER A 1 88 ? -21.969 1.240 32.842 1.00 93.88 88 SER A C 1
ATOM 627 O O . SER A 1 88 ? -22.746 1.686 33.684 1.00 93.88 88 SER A O 1
ATOM 629 N N . THR A 1 89 ? -21.459 0.010 32.922 1.00 92.12 89 THR A N 1
ATOM 630 C CA . THR A 1 89 ? -21.785 -0.937 33.996 1.00 92.12 89 THR A CA 1
ATOM 631 C C . THR A 1 89 ? -21.269 -0.444 35.345 1.00 92.12 89 THR A C 1
ATOM 633 O O . THR A 1 89 ? -22.030 -0.408 36.308 1.00 92.12 89 THR A O 1
ATOM 636 N N . ALA A 1 90 ? -20.018 0.019 35.403 1.00 90.25 90 ALA A N 1
ATOM 637 C CA . ALA A 1 90 ? -19.425 0.589 36.606 1.00 90.25 90 ALA A CA 1
ATOM 638 C C . ALA A 1 90 ? -20.215 1.813 37.092 1.00 90.25 90 ALA A C 1
ATOM 640 O O . ALA A 1 90 ? -20.552 1.890 38.268 1.00 90.25 90 ALA A O 1
ATOM 641 N N . ARG A 1 91 ? -20.606 2.722 36.185 1.00 88.31 91 ARG A N 1
ATOM 642 C CA . ARG A 1 91 ? -21.458 3.875 36.524 1.00 88.31 91 ARG A CA 1
ATOM 643 C C . ARG A 1 91 ? -22.796 3.445 37.119 1.00 88.31 91 ARG A C 1
ATOM 645 O O . ARG A 1 91 ? -23.168 3.962 38.163 1.00 88.31 91 ARG A O 1
ATOM 652 N N . LYS A 1 92 ? -23.486 2.474 36.508 1.00 83.50 92 LYS A N 1
ATOM 653 C CA . LYS A 1 92 ? -24.752 1.934 37.039 1.00 83.50 92 LYS A CA 1
ATOM 654 C C . LYS A 1 92 ? -24.578 1.325 38.430 1.00 83.50 92 LYS A C 1
ATOM 656 O O . LYS A 1 92 ? -25.410 1.560 39.297 1.00 83.50 92 LYS A O 1
ATOM 661 N N . GLN A 1 93 ? -23.497 0.577 38.655 1.00 82.19 93 GLN A N 1
ATOM 662 C CA . GLN A 1 93 ? -23.191 0.001 39.967 1.00 82.19 93 GLN A CA 1
ATOM 663 C C . GLN A 1 93 ? -22.896 1.077 41.017 1.00 82.19 93 GLN A C 1
ATOM 665 O O . GLN A 1 93 ? -23.329 0.942 42.158 1.00 82.19 93 GLN A O 1
ATOM 670 N N . THR A 1 94 ? -22.188 2.149 40.653 1.00 77.94 94 THR A N 1
ATOM 671 C CA . THR A 1 94 ? -21.965 3.289 41.551 1.00 77.94 94 THR A CA 1
ATOM 672 C C . THR A 1 94 ? -23.270 4.010 41.874 1.00 77.94 94 THR A C 1
ATOM 674 O O . THR A 1 94 ? -23.520 4.275 43.042 1.00 77.94 94 THR A O 1
ATOM 677 N N . THR A 1 95 ? -24.122 4.280 40.880 1.00 75.25 95 THR A N 1
ATOM 678 C CA . THR A 1 95 ? -25.443 4.887 41.110 1.00 75.25 95 THR A CA 1
ATOM 679 C C . THR A 1 95 ? -26.293 4.023 42.036 1.00 75.25 95 THR A C 1
ATOM 681 O O . THR A 1 95 ? -26.774 4.529 43.039 1.00 75.25 95 THR A O 1
ATOM 684 N N . ALA A 1 96 ? -26.375 2.714 41.784 1.00 73.56 96 ALA A N 1
ATOM 685 C CA . ALA A 1 96 ? -27.124 1.789 42.635 1.00 73.56 96 ALA A CA 1
ATOM 686 C C . ALA A 1 96 ? -26.584 1.709 44.076 1.00 73.56 96 ALA A C 1
ATOM 688 O O . ALA A 1 96 ? -27.342 1.431 44.994 1.00 73.56 96 ALA A O 1
ATOM 689 N N . ARG A 1 97 ? -25.284 1.952 44.300 1.00 74.31 97 ARG A N 1
ATOM 690 C CA . ARG A 1 97 ? -24.708 2.053 45.657 1.00 74.31 97 ARG A CA 1
ATOM 691 C C . ARG A 1 97 ? -25.032 3.371 46.360 1.00 74.31 97 ARG A C 1
ATOM 693 O O . ARG A 1 97 ? -24.968 3.418 47.583 1.00 74.31 97 ARG A O 1
ATOM 700 N N . ASN A 1 98 ? -25.351 4.416 45.603 1.00 81.31 98 ASN A N 1
ATOM 701 C CA . ASN A 1 98 ? -25.697 5.741 46.113 1.00 81.31 98 ASN A CA 1
ATOM 702 C C . ASN A 1 98 ? -27.215 5.959 46.157 1.00 81.31 98 ASN A C 1
ATOM 704 O O . ASN A 1 98 ? -27.669 7.090 46.292 1.00 81.31 98 ASN A O 1
ATOM 708 N N . GLU A 1 99 ? -28.004 4.900 46.017 1.00 83.12 99 GLU A N 1
ATOM 709 C CA . GLU A 1 99 ? -29.456 4.927 46.102 1.00 83.12 99 GLU A CA 1
ATOM 710 C C . GLU A 1 99 ? -29.897 3.993 47.219 1.00 83.12 99 GLU A C 1
ATOM 712 O O . GLU A 1 99 ? -29.321 2.927 47.435 1.00 83.12 99 GLU A O 1
ATOM 717 N N . VAL A 1 100 ? -30.925 4.407 47.945 1.00 84.62 100 VAL A N 1
ATOM 718 C CA . VAL A 1 100 ? -31.510 3.623 49.025 1.00 84.62 100 VAL A CA 1
ATOM 719 C C . VAL A 1 100 ? -33.018 3.615 48.839 1.00 84.62 100 VAL A C 1
ATOM 721 O O . VAL A 1 100 ? -33.631 4.632 48.509 1.00 84.62 100 VAL A O 1
ATOM 724 N N . ALA A 1 101 ? -33.623 2.449 49.026 1.00 85.44 101 ALA A N 1
ATOM 725 C CA . ALA A 1 101 ? -35.060 2.287 48.943 1.00 85.44 101 ALA A CA 1
ATOM 726 C C . ALA A 1 101 ? -35.688 2.501 50.315 1.00 85.44 101 ALA A C 1
ATOM 728 O O . ALA A 1 101 ? -35.358 1.826 51.289 1.00 85.44 101 ALA A O 1
ATOM 729 N N . VAL A 1 102 ? -36.617 3.441 50.379 1.00 86.81 102 VAL A N 1
ATOM 730 C CA . VAL A 1 102 ? -37.347 3.791 51.587 1.00 86.81 102 VAL A CA 1
ATOM 731 C C . VAL A 1 102 ? -38.753 3.223 51.496 1.00 86.81 102 VAL A C 1
ATOM 733 O O . VAL A 1 102 ? -39.478 3.494 50.536 1.00 86.81 102 VAL A O 1
ATOM 736 N N . LEU A 1 103 ? -39.128 2.441 52.505 1.00 87.19 103 LEU A N 1
ATOM 737 C CA . LEU A 1 103 ? -40.467 1.908 52.681 1.00 87.19 103 LEU A CA 1
ATOM 738 C C . LEU A 1 103 ? -41.262 2.816 53.617 1.00 87.19 103 LEU A C 1
ATOM 740 O O . LEU A 1 103 ? -40.846 3.092 54.744 1.00 87.19 103 LEU A O 1
ATOM 744 N N . LEU A 1 104 ? -42.420 3.258 53.143 1.00 84.62 104 LEU A N 1
ATOM 745 C CA . LEU A 1 104 ? -43.331 4.139 53.855 1.00 84.62 104 LEU A CA 1
ATOM 746 C C . LEU A 1 104 ? -44.672 3.440 54.064 1.00 84.62 104 LEU A C 1
ATOM 748 O O . LEU A 1 104 ? -45.166 2.756 53.163 1.00 84.62 104 LEU A O 1
ATOM 752 N N . ARG A 1 105 ? -45.289 3.670 55.221 1.00 85.50 105 ARG A N 1
ATOM 753 C CA . ARG A 1 105 ? -46.631 3.187 55.551 1.00 85.50 105 ARG A CA 1
ATOM 754 C C . ARG A 1 105 ? -47.525 4.378 55.876 1.00 85.50 105 ARG A C 1
ATOM 756 O O . ARG A 1 105 ? -47.200 5.150 56.768 1.00 85.50 105 ARG A O 1
ATOM 763 N N . HIS A 1 106 ? -48.608 4.568 55.121 1.00 81.56 106 HIS A N 1
ATOM 764 C CA . HIS A 1 106 ? -49.470 5.764 55.215 1.00 81.56 106 HIS A CA 1
ATOM 765 C C . HIS A 1 106 ? -48.703 7.106 55.183 1.00 81.56 106 HIS A C 1
ATOM 767 O O . HIS A 1 106 ? -49.092 8.082 55.817 1.00 81.56 106 HIS A O 1
ATOM 773 N N . GLY A 1 107 ? -47.583 7.158 54.454 1.00 77.06 107 GLY A N 1
ATOM 774 C CA . GLY A 1 107 ? -46.730 8.347 54.358 1.00 77.06 107 GLY A CA 1
ATOM 775 C C . GLY A 1 107 ? -45.644 8.487 55.421 1.00 77.06 107 GLY A C 1
ATOM 776 O O . GLY A 1 107 ? -44.778 9.341 55.246 1.00 77.06 107 GLY A O 1
ATOM 777 N N . GLU A 1 108 ? -45.638 7.654 56.461 1.00 81.75 108 GLU A N 1
ATOM 778 C CA . GLU A 1 108 ? -44.602 7.657 57.498 1.00 81.75 108 GLU A CA 1
ATOM 779 C C . GLU A 1 108 ? -43.475 6.675 57.175 1.00 81.75 108 GLU A C 1
ATOM 781 O O . GLU A 1 108 ? -43.705 5.623 56.575 1.00 81.75 108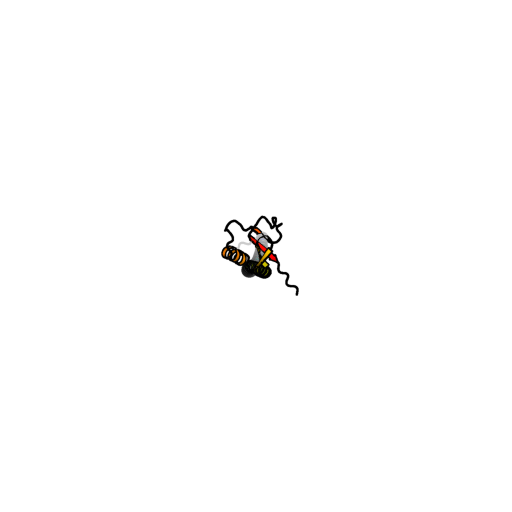 GLU A O 1
ATOM 786 N N . LEU A 1 109 ? -42.243 7.022 57.562 1.00 85.25 109 LEU A N 1
ATOM 787 C CA . LEU A 1 109 ? -41.069 6.168 57.384 1.00 85.25 109 LEU A CA 1
ATOM 788 C C . LEU A 1 109 ? -41.216 4.894 58.217 1.00 85.25 109 LEU A C 1
ATOM 790 O O . LEU A 1 109 ? -41.305 4.968 59.438 1.00 85.25 109 LEU A O 1
ATOM 794 N N . HIS A 1 110 ? -41.181 3.736 57.558 1.00 87.94 110 HIS A N 1
AT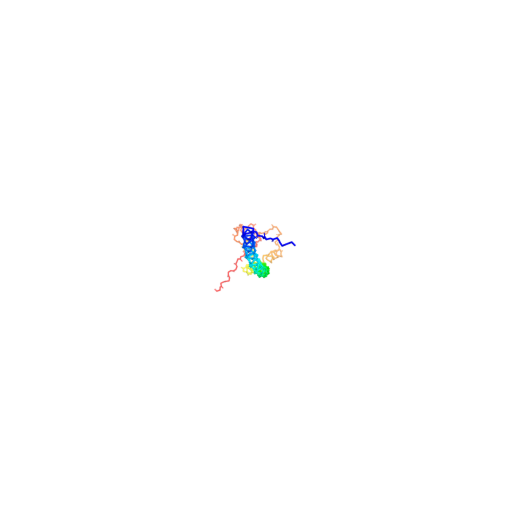OM 795 C CA . HIS A 1 110 ? -41.173 2.441 58.234 1.00 87.94 110 HIS A CA 1
ATOM 796 C C . HIS A 1 110 ? -39.763 1.842 58.251 1.00 87.94 110 HIS A C 1
ATOM 798 O O . HIS A 1 110 ? -39.181 1.645 59.315 1.00 87.94 110 HIS A O 1
ATOM 804 N N . SER A 1 111 ? -39.167 1.601 57.079 1.00 86.75 111 SER A N 1
ATOM 805 C CA . SER A 1 111 ? -37.835 0.985 56.991 1.00 86.75 111 SER A CA 1
ATOM 806 C C . SER A 1 111 ? -37.035 1.431 55.768 1.00 86.75 111 SER A C 1
ATOM 808 O O . SER A 1 111 ? -37.564 1.995 54.811 1.00 86.75 111 SER A O 1
ATOM 810 N N . VAL A 1 112 ? -35.722 1.202 55.824 1.00 88.12 112 VAL A N 1
ATOM 811 C CA . VAL A 1 112 ? -34.739 1.656 54.837 1.00 88.12 112 VAL A CA 1
ATOM 812 C C . VAL A 1 112 ? -33.935 0.451 54.356 1.00 88.12 112 VAL A C 1
ATOM 814 O O . VAL A 1 112 ? -33.415 -0.310 55.169 1.00 88.12 112 VAL A O 1
ATOM 817 N N . HIS A 1 113 ? -33.828 0.276 53.040 1.00 84.94 113 HIS A N 1
ATOM 818 C CA . HIS A 1 113 ? -33.273 -0.920 52.409 1.00 84.94 113 HIS A CA 1
ATOM 819 C C . HIS A 1 113 ? -32.248 -0.568 51.339 1.00 84.94 113 HIS A C 1
ATOM 821 O O . HIS A 1 113 ? -32.393 0.410 50.608 1.00 84.94 113 HIS A O 1
ATOM 827 N N . ALA A 1 114 ? -31.234 -1.419 51.189 1.00 82.62 114 ALA A N 1
ATOM 828 C CA . ALA A 1 114 ? -30.187 -1.229 50.186 1.00 82.62 114 ALA A CA 1
ATOM 829 C C . ALA A 1 114 ? -30.699 -1.337 48.737 1.00 82.62 114 ALA A C 1
ATOM 831 O O . ALA A 1 114 ? -30.053 -0.842 47.822 1.00 82.62 114 ALA A O 1
ATOM 832 N N . THR A 1 115 ? -31.837 -2.000 48.503 1.00 81.81 115 THR A N 1
ATOM 833 C CA . THR A 1 115 ? -32.438 -2.127 47.169 1.00 81.81 115 THR A CA 1
ATOM 834 C C . THR A 1 115 ? -33.956 -2.006 47.237 1.00 81.81 115 THR A C 1
ATOM 836 O O . THR A 1 115 ? -34.579 -2.347 48.244 1.00 81.81 115 THR A O 1
ATOM 839 N N . GLN A 1 116 ? -34.564 -1.567 46.131 1.00 82.81 116 GLN A N 1
ATOM 840 C CA . GLN A 1 116 ? -36.021 -1.498 45.988 1.00 82.81 116 GLN A CA 1
ATOM 841 C C . GLN A 1 116 ? -36.682 -2.862 46.217 1.00 82.81 116 GLN A C 1
ATOM 843 O O . GLN A 1 116 ? -37.668 -2.953 46.937 1.00 82.81 116 GLN A O 1
ATOM 848 N N . GLN A 1 117 ? -36.091 -3.930 45.683 1.00 84.06 117 GLN A N 1
ATOM 849 C CA . GLN A 1 11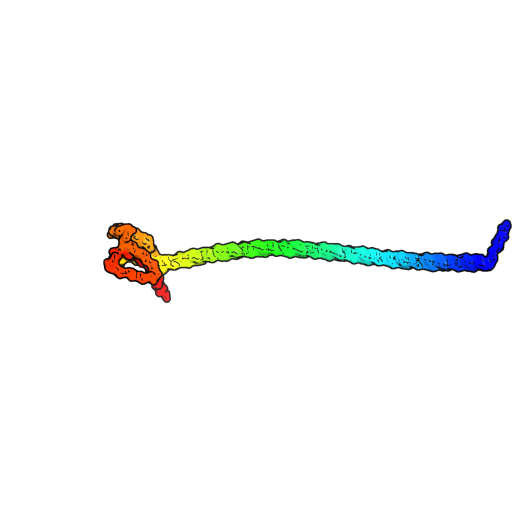7 ? -36.608 -5.288 45.835 1.00 84.06 117 GLN A CA 1
ATOM 850 C C . GLN A 1 117 ? -36.604 -5.763 47.298 1.00 84.06 117 GLN A C 1
ATOM 852 O O . GLN A 1 117 ? -37.520 -6.467 47.715 1.00 84.06 117 GLN A O 1
ATOM 857 N N . ALA A 1 118 ? -35.603 -5.368 48.092 1.00 83.69 118 ALA A N 1
ATOM 858 C CA . ALA A 1 118 ? -35.579 -5.668 49.523 1.00 83.69 118 ALA A CA 1
ATOM 859 C C . ALA A 1 118 ? -36.684 -4.910 50.282 1.00 83.69 118 ALA A C 1
ATOM 861 O O . ALA A 1 118 ? -37.351 -5.502 51.128 1.00 83.69 118 ALA A O 1
ATOM 862 N N . ALA A 1 119 ? -36.941 -3.646 49.921 1.00 84.44 119 ALA A N 1
ATOM 863 C CA . ALA A 1 119 ? -38.055 -2.876 50.478 1.00 84.44 119 ALA A CA 1
ATOM 864 C C . ALA A 1 119 ? -39.425 -3.469 50.110 1.00 84.44 119 ALA A C 1
ATOM 866 O O . ALA A 1 119 ? -40.306 -3.553 50.961 1.00 84.44 119 ALA A O 1
ATOM 867 N N . GLU A 1 120 ? -39.598 -3.918 48.866 1.00 84.00 120 GLU A N 1
ATOM 868 C CA . GLU A 1 120 ? -40.823 -4.584 48.404 1.00 84.00 120 GLU A CA 1
ATOM 869 C C . GLU A 1 120 ? -41.042 -5.923 49.126 1.00 84.00 120 GLU A C 1
ATOM 871 O O . GLU A 1 120 ? -42.144 -6.196 49.601 1.00 84.00 120 GLU A O 1
ATOM 876 N N . ALA A 1 121 ? -39.991 -6.733 49.292 1.00 84.62 121 ALA A N 1
ATOM 877 C CA . ALA A 1 121 ? -40.066 -7.985 50.044 1.00 84.62 121 ALA A CA 1
ATOM 878 C C . ALA A 1 121 ? -40.431 -7.759 51.523 1.00 84.62 121 ALA A C 1
ATOM 880 O O . ALA A 1 121 ? -41.221 -8.522 52.079 1.00 84.62 121 ALA A O 1
ATOM 881 N N . ALA A 1 122 ? -39.902 -6.699 52.144 1.00 84.62 122 ALA A N 1
ATOM 882 C CA . ALA A 1 122 ? -40.252 -6.315 53.511 1.00 84.62 122 ALA A CA 1
ATOM 883 C C . ALA A 1 122 ? -41.717 -5.861 53.628 1.00 84.62 122 ALA A C 1
ATOM 885 O O . ALA A 1 122 ? -42.415 -6.289 54.542 1.00 84.62 122 ALA A O 1
ATOM 886 N N . ALA A 1 123 ? -42.217 -5.079 52.666 1.00 84.00 123 ALA A N 1
ATOM 887 C CA . ALA A 1 123 ? -43.634 -4.720 52.595 1.00 84.00 123 ALA A CA 1
ATOM 888 C C . ALA A 1 123 ? -44.541 -5.958 52.539 1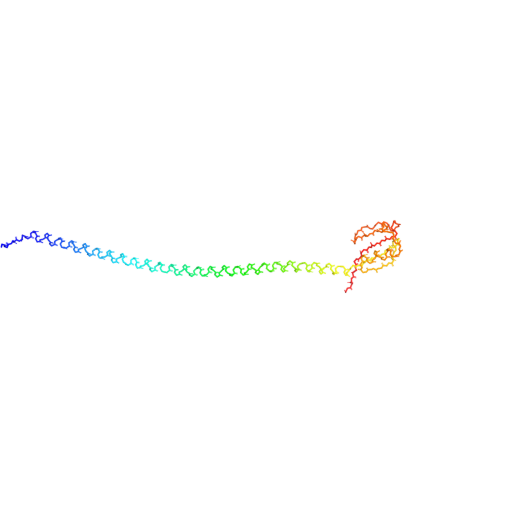.00 84.00 123 ALA A C 1
ATOM 890 O O . ALA A 1 123 ? -45.524 -6.037 53.273 1.00 84.00 123 ALA A O 1
ATOM 891 N N . VAL A 1 124 ? -44.207 -6.939 51.693 1.00 86.06 124 VAL A N 1
ATOM 892 C CA . VAL A 1 124 ? -44.968 -8.196 51.591 1.00 86.06 124 VAL A CA 1
ATOM 893 C C . VAL A 1 124 ? -44.938 -8.975 52.904 1.00 86.06 124 VAL A C 1
ATOM 895 O O . VAL A 1 124 ? -45.981 -9.455 53.345 1.00 86.06 124 VAL A O 1
ATOM 898 N N . ALA A 1 125 ? -43.767 -9.087 53.537 1.00 84.56 125 ALA A N 1
ATOM 899 C CA . ALA A 1 125 ? -43.615 -9.775 54.818 1.00 84.56 125 ALA A CA 1
ATOM 900 C C . ALA A 1 125 ? -44.466 -9.133 55.929 1.00 84.56 125 ALA A C 1
ATOM 902 O O . ALA A 1 125 ? -45.047 -9.848 56.744 1.00 84.56 125 ALA A O 1
ATOM 903 N N . ASP A 1 126 ? -44.614 -7.808 55.897 1.00 81.62 126 ASP A N 1
ATOM 904 C CA . ASP A 1 126 ? -45.413 -7.037 56.853 1.00 81.62 126 ASP A CA 1
ATOM 905 C C . ASP A 1 126 ? -46.907 -6.931 56.473 1.00 81.62 126 ASP A C 1
ATOM 907 O O . ASP A 1 126 ? -47.672 -6.185 57.094 1.00 81.62 126 ASP A O 1
ATOM 911 N N . GLY A 1 127 ? -47.351 -7.697 55.471 1.00 80.75 127 GLY A N 1
ATOM 912 C CA . GLY A 1 127 ? -48.763 -7.849 55.119 1.00 80.75 127 GLY A CA 1
ATOM 913 C C . GLY A 1 127 ? -49.288 -6.852 54.086 1.00 80.75 127 GLY A C 1
ATOM 914 O O . GLY A 1 127 ? -50.500 -6.636 54.007 1.00 80.75 127 GLY A O 1
ATOM 915 N N . ALA A 1 128 ? -48.418 -6.235 53.283 1.00 79.75 128 ALA A N 1
ATOM 916 C CA . ALA A 1 128 ? -48.854 -5.410 52.164 1.00 79.75 128 ALA A CA 1
ATOM 917 C C . ALA A 1 128 ? -49.534 -6.266 51.071 1.00 79.75 128 ALA A C 1
ATOM 919 O O . ALA A 1 128 ? -48.985 -7.289 50.652 1.00 79.75 128 ALA A O 1
ATOM 920 N N . PRO A 1 129 ? -50.719 -5.869 50.567 1.00 74.00 129 PRO A N 1
ATOM 921 C CA . PRO A 1 129 ? -51.382 -6.596 49.493 1.00 74.00 129 PRO A CA 1
ATOM 922 C C . PRO A 1 129 ? -50.617 -6.421 48.166 1.00 74.00 129 PRO A C 1
ATOM 924 O O . PRO A 1 129 ? -50.189 -5.304 47.873 1.00 74.00 129 PRO A O 1
ATOM 927 N N . PRO A 1 130 ? -50.523 -7.462 47.311 1.00 62.72 130 PRO A N 1
ATOM 928 C CA . PRO A 1 130 ? -49.698 -7.465 46.090 1.00 62.72 130 PRO A CA 1
ATOM 929 C C . PRO A 1 130 ? -50.032 -6.389 45.040 1.00 62.72 130 PRO A C 1
ATOM 931 O O . PRO A 1 130 ? -49.325 -6.255 44.049 1.00 62.72 130 PRO A O 1
ATOM 934 N N . GLN A 1 131 ? -51.121 -5.645 45.239 1.00 63.25 131 GLN A N 1
ATOM 935 C CA . GLN A 1 131 ? -51.655 -4.637 44.319 1.00 63.25 131 GLN A CA 1
ATOM 936 C C . GLN A 1 131 ? -51.925 -3.288 45.018 1.00 63.25 131 GLN A C 1
ATOM 938 O O . GLN A 1 131 ? -52.520 -2.396 44.423 1.00 63.25 131 GLN A O 1
ATOM 943 N N . GLY A 1 132 ? -51.502 -3.131 46.282 1.00 59.56 132 GLY A N 1
ATOM 944 C CA . GLY A 1 132 ? -51.751 -1.932 47.097 1.00 59.56 132 GLY A CA 1
ATOM 945 C C . GLY A 1 132 ? -50.518 -1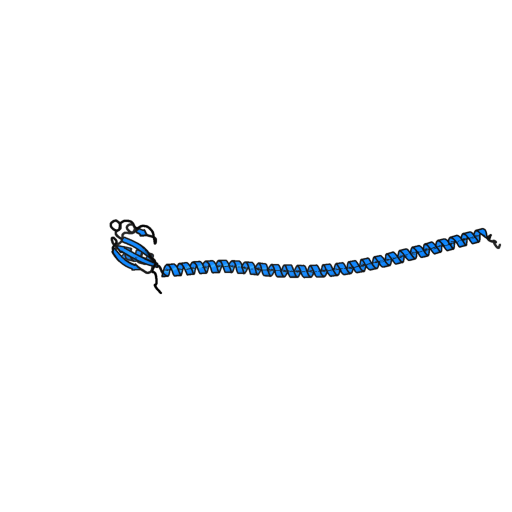.085 47.410 1.00 59.56 132 GLY A C 1
ATOM 946 O O . GLY A 1 132 ? -50.599 -0.233 48.296 1.00 59.56 132 GLY A O 1
ATOM 947 N N . TRP A 1 133 ? -49.393 -1.307 46.721 1.00 67.56 133 TRP A N 1
ATOM 948 C CA . TRP A 1 133 ? -48.229 -0.428 46.804 1.00 67.56 133 TRP A CA 1
ATOM 949 C C . TRP A 1 133 ? -47.922 0.251 45.474 1.00 67.56 133 TRP A C 1
ATOM 951 O O . TRP A 1 133 ? -48.113 -0.313 44.399 1.00 67.56 133 TRP A O 1
ATOM 961 N N . VAL A 1 134 ? -47.414 1.479 45.559 1.00 68.12 134 VAL A N 1
ATOM 962 C CA . VAL A 1 134 ? -46.928 2.237 44.403 1.00 68.12 134 VAL A CA 1
ATOM 963 C C . VAL A 1 134 ? -45.411 2.337 44.511 1.00 68.12 134 VAL A C 1
ATOM 965 O O . VAL A 1 134 ? -44.894 2.916 45.470 1.00 68.12 134 VAL A O 1
ATOM 968 N N . SER A 1 135 ? -44.703 1.779 43.529 1.00 62.72 135 SER A N 1
ATOM 969 C CA . SER A 1 135 ? -43.259 1.967 43.378 1.00 62.72 135 SER A CA 1
ATOM 970 C C . SER A 1 135 ? -43.029 3.226 42.545 1.00 62.72 135 SER A C 1
ATOM 972 O O . SER A 1 135 ? -43.285 3.246 41.342 1.00 62.72 135 SER A O 1
ATOM 974 N N . VAL A 1 136 ? -42.606 4.309 43.200 1.00 65.31 136 VAL A N 1
ATOM 975 C CA . VAL A 1 136 ? -42.393 5.610 42.550 1.00 65.31 136 VAL A CA 1
ATOM 976 C C . VAL A 1 136 ? -40.904 5.777 42.257 1.00 65.31 136 VAL A C 1
ATOM 978 O O . VAL A 1 136 ? -40.080 5.740 43.173 1.00 65.31 136 VAL A O 1
ATOM 981 N N . ALA A 1 137 ? -40.559 5.970 40.981 1.00 61.34 137 ALA A N 1
ATOM 982 C CA . ALA A 1 137 ? -39.191 6.273 40.570 1.00 61.34 137 ALA A CA 1
ATOM 983 C C . ALA A 1 137 ? -38.724 7.614 41.166 1.00 61.34 137 ALA A C 1
ATOM 985 O O . ALA A 1 137 ? -39.527 8.534 41.365 1.00 61.34 137 ALA A O 1
ATOM 986 N N . ALA A 1 138 ? -37.422 7.731 41.433 1.00 60.19 138 ALA A N 1
ATOM 987 C CA . ALA A 1 138 ? -36.826 8.937 42.000 1.00 60.19 138 ALA A CA 1
ATOM 988 C C . ALA A 1 138 ? -37.202 10.191 41.180 1.00 60.19 138 ALA A C 1
ATOM 990 O O . ALA A 1 138 ? -37.016 10.227 39.965 1.00 60.19 138 ALA A O 1
ATOM 991 N N . GLY A 1 139 ? -37.744 11.218 41.846 1.00 58.88 139 GLY A N 1
ATOM 992 C CA . GLY A 1 139 ? -38.101 12.505 41.228 1.00 58.88 139 GLY A CA 1
ATOM 993 C C . GLY A 1 139 ? -39.519 12.620 40.647 1.00 58.88 139 GLY A C 1
ATOM 994 O O . GLY A 1 139 ? -39.881 13.693 40.169 1.00 58.88 139 GLY A O 1
ATOM 995 N N . THR A 1 140 ? -40.344 11.570 40.702 1.00 58.50 140 THR A N 1
ATOM 996 C CA . THR A 1 140 ? -41.750 11.640 40.253 1.00 58.50 140 THR A CA 1
ATOM 997 C C . THR A 1 140 ? -42.638 12.276 41.340 1.00 58.50 140 THR A C 1
ATOM 999 O O . THR A 1 140 ? -42.471 11.933 42.515 1.00 58.50 140 THR A O 1
ATOM 1002 N N . PRO A 1 141 ? -43.586 13.180 41.008 1.00 57.56 141 PRO A N 1
ATOM 1003 C CA . PRO A 1 141 ? -44.505 13.756 41.991 1.00 57.56 141 PRO A CA 1
ATOM 1004 C C . PRO A 1 141 ? -45.323 12.660 42.682 1.00 57.56 141 PRO A C 1
ATOM 1006 O O . PRO A 1 141 ? -45.930 11.810 42.029 1.00 57.56 141 PRO A O 1
ATOM 1009 N N . LEU A 1 142 ? -45.299 12.666 44.016 1.00 59.28 142 LEU A N 1
ATOM 1010 C CA . LEU A 1 142 ? -45.911 11.617 44.822 1.00 59.28 142 LEU A CA 1
ATOM 1011 C C . LEU A 1 142 ? -47.438 11.796 44.896 1.00 59.28 142 LEU A C 1
ATOM 1013 O O . LEU A 1 142 ? -47.895 12.909 45.167 1.00 59.28 142 LEU A O 1
ATOM 1017 N N . PRO A 1 143 ? -48.233 10.723 44.724 1.00 63.75 143 PRO A N 1
ATOM 1018 C CA . PRO A 1 143 ? -49.654 10.755 45.054 1.00 63.75 143 PRO A CA 1
ATOM 1019 C C . PRO A 1 143 ? -49.857 11.000 46.565 1.00 63.75 143 PRO A C 1
ATOM 1021 O O . PRO A 1 143 ? -48.953 10.698 47.360 1.00 63.75 143 PRO A O 1
ATOM 1024 N N . PRO A 1 144 ? -51.015 11.555 46.979 1.00 65.38 144 PRO A N 1
ATOM 1025 C CA . PRO A 1 144 ? -51.284 11.901 48.372 1.00 65.38 144 PRO A CA 1
ATOM 1026 C C . PRO A 1 144 ? -51.058 10.711 49.312 1.00 65.38 144 PRO A C 1
ATOM 1028 O O . PRO A 1 144 ? -51.531 9.603 49.077 1.00 65.38 144 PRO A O 1
ATOM 1031 N N . ALA A 1 145 ? -50.319 10.947 50.397 1.00 59.34 145 ALA A N 1
ATOM 1032 C CA . ALA A 1 145 ? -49.864 9.916 51.334 1.00 59.34 145 ALA A CA 1
ATOM 1033 C C . ALA A 1 145 ? -50.992 9.122 52.026 1.00 59.34 145 ALA A C 1
ATOM 1035 O O . ALA A 1 145 ? -50.748 8.017 52.507 1.00 59.34 145 ALA A O 1
ATOM 1036 N N . ALA A 1 146 ? -52.209 9.673 52.062 1.00 57.97 146 ALA A N 1
ATOM 1037 C CA . ALA A 1 146 ? -53.371 9.052 52.690 1.00 57.97 146 ALA A CA 1
ATOM 1038 C C . ALA A 1 146 ? -53.969 7.897 51.864 1.00 57.97 146 ALA A C 1
ATOM 1040 O O . ALA A 1 146 ? -54.591 7.006 52.439 1.00 57.97 146 ALA A O 1
ATOM 1041 N N . ASP A 1 147 ? -53.743 7.880 50.547 1.00 64.69 147 ASP A N 1
ATOM 1042 C CA . ASP A 1 147 ? -54.454 6.978 49.6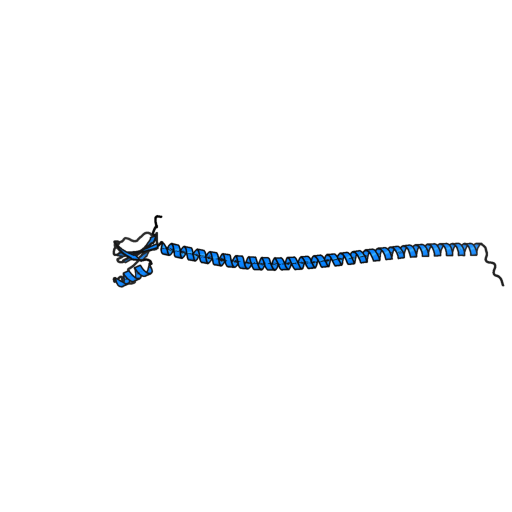30 1.00 64.69 147 ASP A CA 1
ATOM 1043 C C . ASP A 1 147 ? -53.722 5.651 49.389 1.00 64.69 147 ASP A C 1
ATOM 1045 O O . ASP A 1 147 ? -54.292 4.717 48.825 1.00 64.69 147 ASP A O 1
ATOM 1049 N N . VAL A 1 148 ? -52.458 5.542 49.820 1.00 70.25 148 VAL A N 1
ATOM 1050 C CA . VAL A 1 148 ? -51.629 4.355 49.581 1.00 70.25 148 VAL A CA 1
ATOM 1051 C C . VAL A 1 148 ? -51.084 3.815 50.910 1.00 70.25 148 VAL A C 1
ATOM 1053 O O . VAL A 1 148 ? -50.236 4.461 51.530 1.00 70.25 148 VAL A O 1
ATOM 1056 N N . PRO A 1 149 ? -51.529 2.627 51.363 1.00 79.06 149 PRO A N 1
ATOM 1057 C CA . PRO A 1 149 ? -51.120 2.071 52.652 1.00 79.06 149 PRO A CA 1
ATOM 1058 C C . PRO A 1 149 ? -49.630 1.718 52.701 1.00 79.06 149 PRO A C 1
ATOM 1060 O O . PRO A 1 149 ? -49.024 1.851 53.760 1.00 79.06 149 PRO A O 1
ATOM 1063 N N . TRP A 1 150 ? -49.031 1.333 51.571 1.00 81.31 150 TRP A N 1
ATOM 1064 C CA . TRP A 1 150 ? -47.620 0.959 51.460 1.00 81.31 150 TRP A CA 1
ATOM 1065 C C . TRP A 1 150 ? -46.968 1.633 50.252 1.00 81.31 150 TRP A C 1
ATOM 1067 O O . TRP A 1 150 ? -47.489 1.565 49.144 1.00 81.31 150 TRP A O 1
ATOM 1077 N N . ARG A 1 151 ? -45.814 2.276 50.424 1.00 83.25 151 ARG A N 1
ATOM 1078 C CA . ARG A 1 151 ? -45.116 2.966 49.328 1.00 83.25 151 ARG A CA 1
ATOM 1079 C C . ARG A 1 151 ? -43.620 2.718 49.391 1.00 83.25 151 ARG A C 1
ATOM 1081 O O . ARG A 1 151 ? -43.018 2.894 50.444 1.00 83.25 151 ARG A O 1
ATOM 1088 N N . VAL A 1 152 ? -43.020 2.382 48.251 1.00 83.81 152 VAL A N 1
ATOM 1089 C CA . VAL A 1 152 ? -41.563 2.285 48.107 1.00 83.81 152 VAL A CA 1
ATOM 1090 C C . VAL A 1 152 ? -41.082 3.453 47.256 1.00 83.81 152 VAL A C 1
ATOM 1092 O O . VAL A 1 152 ? -41.612 3.722 46.176 1.00 83.81 152 VAL A O 1
ATOM 1095 N N . THR A 1 153 ? -40.089 4.181 47.753 1.00 83.50 153 THR A N 1
ATOM 1096 C CA . THR A 1 153 ? -39.481 5.313 47.048 1.00 83.50 153 THR A CA 1
ATOM 1097 C C . THR A 1 153 ? -37.970 5.176 47.090 1.00 83.50 153 THR A C 1
ATOM 1099 O O . THR A 1 153 ? -37.398 4.948 48.152 1.00 83.50 153 THR A O 1
ATOM 1102 N N . VAL A 1 154 ? -37.316 5.313 45.938 1.00 83.19 154 VAL A N 1
ATOM 1103 C CA . VAL A 1 154 ? -35.851 5.316 45.859 1.00 83.19 154 VAL A CA 1
ATOM 1104 C C . VAL A 1 154 ? -35.362 6.748 46.027 1.00 83.19 154 VAL A C 1
ATOM 1106 O O . VAL A 1 154 ? -35.787 7.640 45.290 1.00 83.19 154 VAL A O 1
ATOM 1109 N N . LEU A 1 155 ? -34.495 6.967 47.013 1.00 81.69 155 LEU A N 1
ATOM 1110 C CA . LEU A 1 155 ? -33.894 8.266 47.289 1.00 81.69 155 LEU A CA 1
ATOM 1111 C C . LEU A 1 155 ? -32.385 8.217 47.019 1.00 81.69 155 LEU A C 1
ATOM 1113 O O . LEU A 1 155 ? -31.728 7.246 47.409 1.00 81.69 155 LEU A O 1
ATOM 1117 N N . PRO A 1 156 ? -31.819 9.258 46.381 1.00 80.19 156 PRO A N 1
ATOM 1118 C CA . PRO A 1 156 ? -30.378 9.393 46.274 1.00 80.19 156 PRO A CA 1
ATOM 1119 C C . PRO A 1 156 ? -29.788 9.691 47.656 1.00 80.19 156 PRO A C 1
ATOM 1121 O O . PRO A 1 156 ? -30.278 10.549 48.389 1.00 80.19 156 PRO A O 1
ATOM 1124 N N . VAL A 1 157 ? -28.710 8.997 48.004 1.00 79.56 157 VAL A N 1
ATOM 1125 C CA . VAL A 1 157 ? -27.925 9.249 49.209 1.00 79.56 157 VAL A CA 1
ATOM 1126 C C . VAL A 1 157 ? -26.736 10.110 48.812 1.00 79.56 157 VAL A C 1
ATOM 1128 O O . VAL A 1 157 ? -25.815 9.661 48.126 1.00 79.56 157 VAL A O 1
ATOM 1131 N N . HIS A 1 158 ? -26.751 11.373 49.224 1.00 68.44 158 HIS A N 1
ATOM 1132 C CA . HIS A 1 158 ? -25.585 12.232 49.085 1.00 68.44 158 HIS A CA 1
ATOM 1133 C C . HIS A 1 158 ? -24.607 11.900 50.211 1.00 68.44 158 HIS A C 1
ATOM 1135 O O . HIS A 1 158 ? -24.834 12.244 51.367 1.00 68.44 158 HIS A O 1
ATOM 1141 N N . THR A 1 159 ? -23.518 11.205 49.889 1.00 58.56 159 THR A N 1
ATOM 1142 C CA . THR A 1 159 ? -22.365 11.139 50.789 1.00 58.56 159 THR A CA 1
ATOM 1143 C C . THR A 1 159 ? -21.674 12.499 50.759 1.00 58.56 159 THR A C 1
ATOM 1145 O O . THR A 1 159 ? -20.942 12.781 49.807 1.00 58.56 159 THR A O 1
ATOM 1148 N N . GLU A 1 160 ? -21.921 13.349 51.756 1.00 52.06 160 GLU A N 1
ATOM 1149 C CA . GLU A 1 160 ? -21.054 14.499 52.025 1.00 52.06 160 GLU A CA 1
ATOM 1150 C C . GLU A 1 160 ? -19.641 13.962 52.314 1.00 52.06 160 GLU A C 1
ATOM 1152 O O . GLU A 1 160 ? -19.458 13.092 53.169 1.00 52.06 160 GLU A O 1
ATOM 1157 N N . ARG A 1 161 ? -18.660 14.400 51.521 1.00 44.09 161 ARG A N 1
ATOM 1158 C CA . ARG A 1 161 ? -17.230 14.171 51.748 1.00 44.09 161 ARG A CA 1
ATOM 1159 C C . ARG A 1 161 ? -16.576 15.488 52.104 1.00 44.09 161 ARG A C 1
ATOM 1161 O O . ARG A 1 161 ? -16.905 16.478 51.415 1.00 44.09 161 ARG A O 1
#

Organism: NCBI:txid68898